Protein AF-A0A956UC84-F1 (afdb_monomer)

Nearest PDB structures (foldseek):
  2odm-assembly1_B  TM=3.482E-01  e=2.969E+00  Staphylococcus aureus subsp. aureus MW2
  6o35-assembly1_A  TM=4.274E-01  e=8.873E+00  synthetic construct
  2da6-assembly1_A  TM=2.659E-01  e=5.133E+00  Homo sapiens

Mean predicted aligned error: 13.05 Å

Structure (mmCIF, N/CA/C/O backbone):
data_AF-A0A956UC84-F1
#
_entry.id   AF-A0A956UC84-F1
#
loop_
_atom_site.group_PDB
_atom_site.id
_atom_site.type_symbol
_atom_site.label_atom_id
_atom_site.label_alt_id
_atom_site.label_comp_id
_atom_site.label_asym_id
_atom_site.label_entity_id
_atom_site.label_seq_id
_atom_site.pdbx_PDB_ins_code
_atom_site.Cartn_x
_atom_site.Cartn_y
_atom_site.Cartn_z
_atom_site.occupancy
_atom_site.B_iso_or_equiv
_atom_site.auth_seq_id
_atom_site.auth_comp_id
_atom_site.auth_asym_id
_atom_site.auth_atom_id
_atom_site.pdbx_PDB_model_num
ATOM 1 N N . MET A 1 1 ? 8.848 -31.003 -29.105 1.00 47.31 1 MET A N 1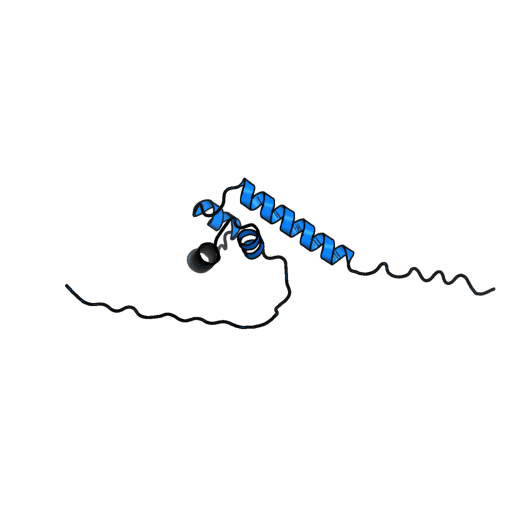
ATOM 2 C CA . MET A 1 1 ? 8.644 -29.871 -28.181 1.00 47.31 1 MET A CA 1
ATOM 3 C C . MET A 1 1 ? 9.172 -30.277 -26.826 1.00 47.31 1 MET A C 1
ATOM 5 O O . MET A 1 1 ? 8.684 -31.254 -26.271 1.00 47.31 1 MET A O 1
ATOM 9 N N . THR A 1 2 ? 10.234 -29.619 -26.381 1.00 52.53 2 THR A N 1
ATOM 10 C CA . THR A 1 2 ? 10.903 -29.862 -25.102 1.00 52.53 2 THR A CA 1
ATOM 11 C C . THR A 1 2 ? 9.937 -29.636 -23.944 1.00 52.53 2 THR A C 1
ATOM 13 O O . THR A 1 2 ? 9.210 -28.647 -23.906 1.00 52.53 2 THR A O 1
ATOM 16 N N . LYS A 1 3 ? 9.903 -30.617 -23.045 1.00 46.66 3 LYS A N 1
ATOM 17 C CA . LYS A 1 3 ? 9.252 -30.545 -21.743 1.00 46.66 3 LYS A CA 1
ATOM 18 C C . LYS A 1 3 ? 10.229 -29.853 -20.804 1.00 46.66 3 LYS A C 1
ATOM 20 O O . LYS A 1 3 ? 11.339 -30.355 -20.668 1.00 46.66 3 LYS A O 1
ATOM 25 N N . GLU A 1 4 ? 9.805 -28.781 -20.155 1.00 52.94 4 GLU A N 1
ATOM 26 C CA . GLU A 1 4 ? 10.428 -28.307 -18.922 1.00 52.94 4 GLU A CA 1
ATOM 27 C C . GLU A 1 4 ? 9.306 -28.003 -17.931 1.00 52.94 4 GLU A C 1
ATOM 29 O O . GLU A 1 4 ? 8.600 -27.001 -18.018 1.00 52.94 4 GLU A O 1
ATOM 34 N N . ASP A 1 5 ? 9.103 -28.969 -17.037 1.00 45.97 5 ASP A N 1
ATOM 35 C CA . ASP A 1 5 ? 8.587 -28.740 -15.698 1.00 45.97 5 ASP A CA 1
ATOM 36 C C . ASP A 1 5 ? 9.390 -27.609 -15.044 1.00 45.97 5 ASP A C 1
ATOM 38 O O . ASP A 1 5 ? 10.611 -27.704 -14.925 1.00 45.97 5 ASP A O 1
ATOM 42 N N . MET A 1 6 ? 8.704 -26.587 -14.537 1.00 50.34 6 MET A N 1
ATOM 43 C CA . MET A 1 6 ? 9.212 -25.831 -13.397 1.00 50.34 6 MET A CA 1
ATOM 44 C C . MET A 1 6 ? 8.117 -25.729 -12.341 1.00 50.34 6 MET A C 1
ATOM 46 O O . MET A 1 6 ? 7.424 -24.729 -12.176 1.00 50.34 6 MET A O 1
ATOM 50 N N . THR A 1 7 ? 7.959 -26.845 -11.633 1.00 42.03 7 THR A N 1
ATOM 51 C CA . THR A 1 7 ? 7.608 -26.905 -10.213 1.00 42.03 7 THR A CA 1
ATOM 52 C C . THR A 1 7 ? 8.227 -25.737 -9.444 1.00 42.03 7 THR A C 1
ATOM 54 O O . THR A 1 7 ? 9.439 -25.539 -9.518 1.00 42.03 7 THR A O 1
ATOM 57 N N . THR A 1 8 ? 7.427 -25.027 -8.643 1.00 39.78 8 THR A N 1
ATOM 58 C CA . THR A 1 8 ? 7.561 -24.965 -7.169 1.00 39.78 8 THR A CA 1
ATOM 59 C C . THR A 1 8 ? 6.584 -23.924 -6.608 1.00 39.78 8 THR A C 1
ATOM 61 O O . THR A 1 8 ? 6.879 -22.741 -6.502 1.00 39.78 8 THR A O 1
ATOM 64 N N . THR A 1 9 ? 5.406 -24.385 -6.196 1.00 58.91 9 THR A N 1
ATOM 65 C CA . THR A 1 9 ? 4.789 -23.936 -4.933 1.00 58.91 9 THR A CA 1
ATOM 66 C C . THR A 1 9 ? 5.477 -24.783 -3.849 1.00 58.91 9 THR A C 1
ATOM 68 O O . THR A 1 9 ? 5.621 -25.979 -4.119 1.00 58.91 9 THR A O 1
ATOM 71 N N . PRO A 1 10 ? 5.930 -24.283 -2.675 1.00 53.09 10 PRO A N 1
ATOM 72 C CA . PRO A 1 10 ? 5.169 -23.392 -1.790 1.00 53.09 10 PRO A CA 1
ATOM 73 C C . PRO A 1 10 ? 6.000 -22.370 -0.977 1.00 53.09 10 PRO A C 1
ATOM 75 O O . PRO A 1 10 ? 7.166 -22.590 -0.661 1.00 53.09 10 PRO A O 1
ATOM 78 N N . GLN A 1 11 ? 5.358 -21.314 -0.476 1.00 41.91 11 GLN A N 1
ATOM 79 C CA . GLN A 1 11 ? 5.744 -20.802 0.839 1.00 41.91 11 GLN A CA 1
ATOM 80 C C . GLN A 1 11 ? 4.509 -20.398 1.631 1.00 41.91 11 GLN A C 1
ATOM 82 O O . GLN A 1 11 ? 3.729 -19.523 1.271 1.00 41.91 11 GLN A O 1
ATOM 87 N N . LYS A 1 12 ? 4.311 -21.201 2.666 1.00 53.69 12 LYS A N 1
ATOM 88 C CA . LYS A 1 12 ? 3.287 -21.140 3.680 1.00 53.69 12 LYS A CA 1
ATOM 89 C C . LYS A 1 12 ? 3.979 -20.501 4.872 1.00 53.69 12 LYS A C 1
ATOM 91 O O . LYS A 1 12 ? 4.763 -21.181 5.521 1.00 53.69 12 LYS A O 1
ATOM 96 N N . ASP A 1 13 ? 3.680 -19.241 5.143 1.00 39.56 13 ASP A N 1
ATOM 97 C CA . ASP A 1 13 ? 3.939 -18.638 6.445 1.00 39.56 13 ASP A CA 1
ATOM 98 C C . ASP A 1 13 ? 2.589 -18.295 7.077 1.00 39.56 13 ASP A C 1
ATOM 100 O O . ASP A 1 13 ? 2.145 -17.152 7.131 1.00 39.56 13 ASP A O 1
ATOM 104 N N . ASP A 1 14 ? 1.928 -19.339 7.585 1.00 57.38 14 ASP A N 1
ATOM 105 C CA . ASP A 1 14 ? 1.250 -19.222 8.872 1.00 57.38 14 ASP A CA 1
ATOM 106 C C . ASP A 1 14 ? 2.334 -18.851 9.891 1.00 57.38 14 ASP A C 1
ATOM 108 O O . ASP A 1 14 ? 2.971 -19.727 10.483 1.00 57.38 14 ASP A O 1
ATOM 112 N N . LYS A 1 15 ? 2.594 -17.557 10.082 1.00 45.25 15 LYS A N 1
ATOM 113 C CA . LYS A 1 15 ? 3.350 -17.130 11.251 1.00 45.25 15 LYS A CA 1
ATOM 114 C C . LYS A 1 15 ? 2.889 -15.787 11.781 1.00 45.25 15 LYS A C 1
ATOM 116 O O . LYS A 1 15 ? 3.269 -14.722 11.320 1.00 45.25 15 LYS A O 1
ATOM 121 N N . GLU A 1 16 ? 2.128 -15.950 12.854 1.00 41.91 16 GLU A N 1
ATOM 122 C CA . GLU A 1 16 ? 2.055 -15.064 13.998 1.00 41.91 16 GLU A CA 1
ATOM 123 C C . GLU A 1 16 ? 1.233 -13.792 13.810 1.00 41.91 16 GLU A C 1
ATOM 125 O O . GLU A 1 16 ? 1.442 -12.950 12.950 1.00 41.91 16 GLU A O 1
ATOM 130 N N . LYS A 1 17 ? 0.283 -13.689 14.735 1.00 46.78 17 LYS A N 1
ATOM 131 C CA 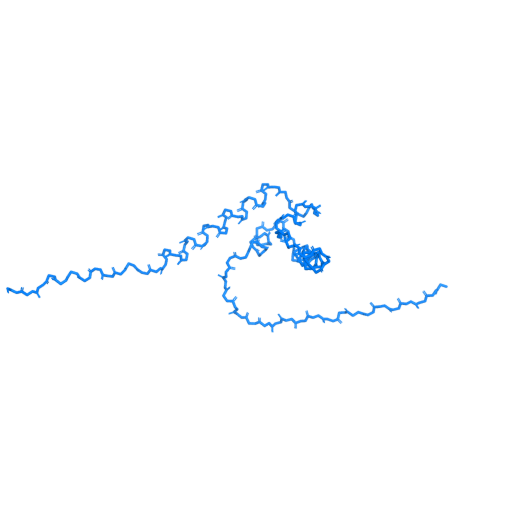. LYS A 1 17 ? -0.484 -12.539 15.198 1.00 46.78 17 LYS A CA 1
ATOM 132 C C . LYS A 1 17 ? 0.448 -11.360 15.538 1.00 46.78 17 LYS A C 1
ATOM 134 O O . LYS A 1 17 ? 0.556 -10.961 16.693 1.00 46.78 17 LYS A O 1
ATOM 139 N N . SER A 1 18 ? 1.175 -10.841 14.556 1.00 43.16 18 SER A N 1
ATOM 140 C CA . SER A 1 18 ? 2.078 -9.712 14.695 1.00 43.16 18 SER A CA 1
ATOM 141 C C . SER A 1 18 ? 1.266 -8.466 14.406 1.00 43.16 18 SER A C 1
ATOM 143 O O . SER A 1 18 ? 0.981 -8.176 13.251 1.00 43.16 18 SER A O 1
ATOM 145 N N . GLU A 1 19 ? 0.828 -7.822 15.483 1.00 50.16 19 GLU A N 1
ATOM 146 C CA . GLU A 1 19 ? 0.256 -6.480 15.550 1.00 50.16 19 GLU A CA 1
ATOM 147 C C . GLU A 1 19 ? -0.389 -5.967 14.262 1.00 50.16 19 GLU A C 1
ATOM 149 O O . GLU A 1 19 ? 0.313 -5.556 13.341 1.00 50.16 19 GLU A O 1
ATOM 154 N N . GLU A 1 20 ? -1.722 -5.881 14.256 1.00 53.12 20 GLU A N 1
ATOM 155 C CA . GLU A 1 20 ? -2.517 -5.051 13.345 1.00 53.12 20 GLU A CA 1
ATOM 156 C C . GLU A 1 20 ? -2.014 -3.592 13.371 1.00 53.12 20 GLU A C 1
ATOM 158 O O . GLU A 1 20 ? -2.566 -2.691 14.015 1.00 53.12 20 GLU A O 1
ATOM 163 N N . LYS A 1 21 ? -0.884 -3.364 12.714 1.00 57.00 21 LYS A N 1
ATOM 164 C CA . LYS A 1 21 ? -0.444 -2.098 12.179 1.00 57.00 21 LYS A CA 1
ATOM 165 C C . LYS A 1 21 ? -1.223 -2.016 10.895 1.00 57.00 21 LYS A C 1
ATOM 167 O O . LYS A 1 21 ? -1.064 -2.863 10.033 1.00 57.00 21 LYS A O 1
ATOM 172 N N . TYR A 1 22 ? -2.117 -1.051 10.805 1.00 73.25 22 TYR A N 1
ATOM 173 C CA . TYR A 1 22 ? -2.970 -0.822 9.650 1.00 73.25 22 TYR A CA 1
ATOM 174 C C . TYR A 1 22 ? -2.111 -0.703 8.381 1.00 73.25 22 TYR A C 1
ATOM 176 O O . TYR A 1 22 ? -1.583 0.370 8.086 1.00 73.25 22 TYR A O 1
ATOM 184 N N . LEU A 1 23 ? -1.864 -1.819 7.689 1.00 87.56 23 LEU A N 1
ATOM 185 C CA . LEU A 1 23 ? -0.999 -1.892 6.515 1.00 87.56 23 LEU A CA 1
ATOM 186 C C . LEU A 1 23 ? -1.800 -1.415 5.311 1.00 87.56 23 LEU A C 1
ATOM 188 O O . LEU A 1 23 ? -2.930 -1.845 5.098 1.00 87.56 23 LEU A O 1
ATOM 192 N N . LEU A 1 24 ? -1.203 -0.537 4.506 1.00 90.19 24 LEU A N 1
ATOM 193 C CA . LEU A 1 24 ? -1.883 0.052 3.353 1.00 90.19 24 LEU A CA 1
ATOM 194 C C . LEU A 1 24 ? -2.356 -1.023 2.363 1.00 90.19 24 LEU A C 1
ATOM 196 O O . LEU A 1 24 ? -3.478 -0.950 1.878 1.00 90.19 24 LEU A O 1
ATOM 200 N N . GLY A 1 25 ? -1.521 -2.037 2.114 1.00 91.81 25 GLY A N 1
ATOM 201 C CA . GLY A 1 25 ? -1.863 -3.161 1.242 1.00 91.81 25 GLY A CA 1
ATOM 202 C C . GLY A 1 25 ? -3.090 -3.935 1.724 1.00 91.81 25 GLY A C 1
ATOM 203 O O . GLY A 1 25 ? -3.986 -4.197 0.930 1.00 91.81 25 GLY A O 1
ATOM 204 N N . GLN A 1 26 ? -3.176 -4.221 3.026 1.00 91.62 26 GLN A N 1
ATOM 205 C CA . GLN A 1 26 ? -4.325 -4.927 3.595 1.00 91.62 26 GLN A CA 1
ATOM 206 C C . GLN A 1 26 ? -5.604 -4.094 3.477 1.00 91.62 26 GLN A C 1
ATOM 208 O O . GLN A 1 26 ? -6.619 -4.600 3.022 1.00 91.62 26 GLN A O 1
ATOM 213 N N . ILE A 1 27 ? -5.535 -2.792 3.772 1.00 93.06 27 ILE A N 1
ATOM 214 C CA . ILE A 1 27 ? -6.682 -1.884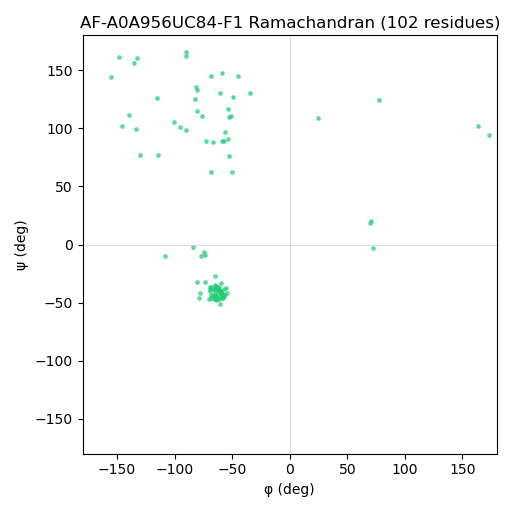 3.617 1.00 93.06 27 ILE A CA 1
ATOM 215 C C . ILE A 1 27 ? -7.164 -1.850 2.162 1.00 93.06 27 ILE A C 1
ATOM 217 O O . ILE A 1 27 ? -8.364 -1.826 1.910 1.00 93.06 27 ILE A O 1
ATOM 221 N N . LEU A 1 28 ? -6.251 -1.852 1.189 1.00 93.50 28 LEU A N 1
ATOM 222 C CA . LEU A 1 28 ? -6.618 -1.879 -0.229 1.00 93.50 28 LEU A CA 1
ATOM 223 C C . LEU A 1 28 ? -7.349 -3.172 -0.621 1.00 93.50 28 LEU A C 1
ATOM 225 O O . LEU A 1 28 ? -8.265 -3.115 -1.445 1.00 93.50 28 LEU A O 1
ATOM 229 N N . VAL A 1 29 ? -6.972 -4.305 -0.024 1.00 94.06 29 VAL A N 1
ATOM 230 C CA . VAL A 1 29 ? -7.666 -5.590 -0.192 1.00 94.06 29 VAL A CA 1
ATOM 231 C C . VAL A 1 29 ? -9.031 -5.566 0.496 1.00 94.06 29 VAL A C 1
ATOM 233 O O . VAL A 1 29 ? -10.029 -5.922 -0.124 1.00 94.06 29 VAL A O 1
ATOM 236 N N . ASP A 1 30 ? -9.099 -5.085 1.738 1.00 92.38 30 ASP A N 1
ATOM 237 C CA . ASP A 1 30 ? -10.332 -5.038 2.534 1.00 92.38 30 ASP A CA 1
ATOM 238 C C . ASP A 1 30 ? -11.384 -4.102 1.916 1.00 92.38 30 ASP A C 1
ATOM 240 O O . ASP A 1 30 ? -12.581 -4.381 1.955 1.00 92.38 30 ASP A O 1
ATOM 244 N N . LEU A 1 31 ? -10.942 -3.002 1.294 1.00 92.12 31 LEU A N 1
ATOM 245 C CA . LEU A 1 31 ? -11.797 -2.094 0.522 1.00 92.12 31 LEU A CA 1
ATOM 246 C C . LEU A 1 31 ? -12.204 -2.664 -0.849 1.00 92.12 31 LEU A C 1
ATOM 248 O O . LEU A 1 31 ? -13.005 -2.045 -1.550 1.00 92.12 31 LEU A O 1
ATOM 252 N N . GLY A 1 32 ? -11.652 -3.812 -1.251 1.00 93.88 32 GLY A N 1
ATOM 253 C CA . GLY A 1 32 ? -11.931 -4.458 -2.532 1.00 93.88 32 GLY A CA 1
ATOM 254 C C . GLY A 1 32 ? -11.347 -3.727 -3.743 1.00 93.88 32 GLY A C 1
ATOM 255 O O . GLY A 1 32 ? -11.834 -3.916 -4.856 1.00 93.88 32 GLY A O 1
ATOM 256 N N . TYR A 1 33 ? -10.338 -2.870 -3.554 1.00 95.50 33 TYR A N 1
ATOM 257 C CA . TYR A 1 33 ? -9.686 -2.169 -4.667 1.00 95.50 33 TYR A CA 1
ATOM 258 C C . TYR A 1 33 ? -8.661 -3.036 -5.381 1.00 95.50 33 TYR A C 1
ATOM 260 O O . TYR A 1 33 ? -8.493 -2.888 -6.586 1.00 95.50 33 TYR A O 1
ATOM 268 N N . ILE A 1 34 ? -8.000 -3.928 -4.646 1.00 94.38 34 ILE A N 1
ATOM 269 C CA . ILE A 1 34 ? -7.058 -4.904 -5.191 1.00 94.38 34 ILE A CA 1
ATOM 270 C C . ILE A 1 34 ? -7.361 -6.287 -4.618 1.00 94.38 34 ILE A C 1
ATOM 272 O O . ILE A 1 34 ? -7.992 -6.427 -3.573 1.00 94.38 34 ILE A O 1
ATOM 276 N N . THR A 1 35 ? -6.875 -7.320 -5.289 1.00 95.00 35 THR A N 1
ATOM 277 C CA . THR A 1 35 ? -6.897 -8.695 -4.782 1.00 95.00 35 THR A CA 1
ATOM 278 C C . THR A 1 35 ? -5.635 -9.013 -3.980 1.00 95.00 35 THR A C 1
ATOM 280 O O . THR A 1 35 ? -4.603 -8.360 -4.135 1.00 95.00 35 THR A O 1
ATOM 283 N N . ILE A 1 36 ? -5.688 -10.070 -3.165 1.00 92.69 36 ILE A N 1
ATOM 284 C CA . ILE A 1 36 ? -4.511 -10.587 -2.446 1.00 92.69 36 ILE A CA 1
ATOM 285 C C . ILE A 1 36 ? -3.390 -10.959 -3.431 1.00 92.69 36 ILE A C 1
ATOM 287 O O . ILE A 1 36 ? -2.228 -10.680 -3.165 1.00 92.69 36 ILE A O 1
ATOM 291 N N . TYR A 1 37 ? -3.735 -11.521 -4.594 1.00 93.88 37 TYR A N 1
ATOM 292 C CA . TYR A 1 37 ? -2.764 -11.879 -5.632 1.00 93.88 37 TYR A CA 1
ATOM 293 C C . TYR A 1 37 ? -2.046 -10.654 -6.210 1.00 93.88 37 TYR A C 1
ATOM 295 O O . TYR A 1 37 ? -0.826 -10.651 -6.325 1.00 93.88 37 TYR A O 1
ATOM 303 N N . GLN A 1 38 ? -2.794 -9.591 -6.515 1.00 93.25 38 GLN A N 1
ATOM 304 C CA . GLN A 1 38 ? -2.233 -8.323 -6.996 1.00 93.25 38 GLN A CA 1
ATOM 305 C C . GLN A 1 38 ? -1.348 -7.646 -5.947 1.00 93.25 38 GLN A C 1
ATOM 307 O O . GLN A 1 38 ? -0.325 -7.048 -6.281 1.00 93.25 38 GLN A O 1
ATOM 312 N N . LEU A 1 39 ? -1.739 -7.733 -4.672 1.00 94.06 39 LEU A N 1
ATOM 313 C CA . LEU A 1 39 ? -0.925 -7.236 -3.570 1.00 94.06 39 LEU A CA 1
ATOM 314 C C . LEU A 1 39 ? 0.398 -8.006 -3.464 1.00 94.06 39 LEU A C 1
ATOM 316 O O . LEU A 1 39 ? 1.449 -7.382 -3.321 1.00 94.06 39 LEU A O 1
ATOM 320 N N . ASP A 1 40 ? 0.352 -9.336 -3.542 1.00 93.12 40 ASP A N 1
ATOM 321 C CA . ASP A 1 40 ? 1.546 -10.176 -3.452 1.00 93.12 40 ASP A CA 1
ATOM 322 C C . ASP A 1 40 ? 2.516 -9.909 -4.610 1.00 93.12 40 ASP A C 1
ATOM 324 O O . ASP A 1 40 ? 3.702 -9.675 -4.387 1.00 93.12 40 ASP A O 1
ATOM 328 N N . GLU A 1 41 ? 2.004 -9.824 -5.836 1.00 93.38 41 GLU A N 1
ATOM 329 C CA . GLU A 1 41 ? 2.804 -9.492 -7.015 1.00 93.38 41 GLU A CA 1
ATOM 330 C C . GLU A 1 41 ? 3.486 -8.122 -6.885 1.00 93.38 41 GLU A C 1
ATOM 332 O O . GLU A 1 41 ? 4.693 -7.998 -7.104 1.00 93.38 41 GLU A O 1
ATOM 337 N N . ALA A 1 42 ? 2.750 -7.095 -6.445 1.00 92.50 42 ALA A N 1
ATOM 338 C CA . A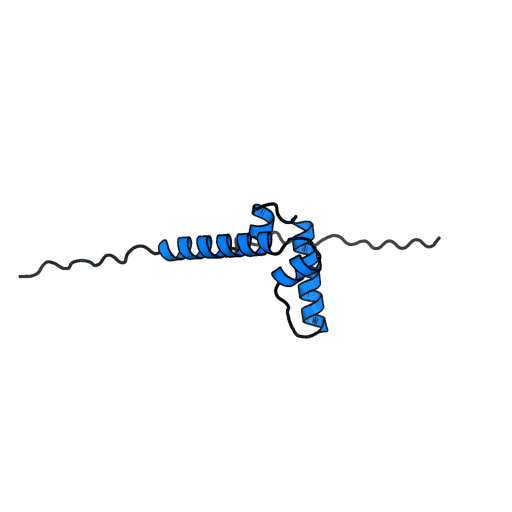LA A 1 42 ? 3.320 -5.769 -6.222 1.00 92.50 42 ALA A CA 1
ATOM 339 C C . ALA A 1 42 ? 4.422 -5.782 -5.142 1.00 92.50 42 ALA A C 1
ATOM 341 O O . ALA A 1 42 ? 5.432 -5.090 -5.279 1.00 92.50 42 ALA A O 1
ATOM 342 N N . LEU A 1 43 ? 4.268 -6.591 -4.087 1.00 91.38 43 LEU A N 1
ATOM 343 C CA . LEU A 1 43 ? 5.282 -6.770 -3.041 1.00 91.38 43 LEU A CA 1
ATOM 344 C C . LEU A 1 43 ? 6.521 -7.525 -3.541 1.00 91.38 43 LEU A C 1
ATOM 346 O O . LEU A 1 43 ? 7.640 -7.228 -3.114 1.00 91.38 43 LEU A O 1
ATOM 350 N N . GLN A 1 44 ? 6.350 -8.516 -4.416 1.00 92.06 44 GLN A N 1
ATOM 351 C CA . GLN A 1 44 ? 7.467 -9.231 -5.038 1.00 92.06 44 GLN A CA 1
ATOM 352 C C . GLN A 1 44 ? 8.289 -8.297 -5.934 1.00 92.06 44 GLN A C 1
ATOM 354 O O . GLN A 1 44 ? 9.518 -8.267 -5.828 1.00 92.06 44 GLN A O 1
ATOM 359 N N . LEU A 1 45 ? 7.618 -7.481 -6.749 1.00 90.75 45 LEU A N 1
ATOM 360 C CA . LEU A 1 45 ? 8.267 -6.497 -7.615 1.00 90.75 45 LEU A CA 1
ATOM 361 C C . LEU A 1 45 ? 8.989 -5.416 -6.808 1.00 90.75 45 LEU A C 1
ATOM 363 O O . LEU A 1 45 ? 10.150 -5.127 -7.083 1.00 90.75 45 LEU A O 1
ATOM 367 N N . GLN A 1 46 ? 8.356 -4.890 -5.755 1.00 90.75 46 GLN A N 1
ATOM 368 C CA . GLN A 1 46 ? 8.979 -3.911 -4.864 1.00 90.75 46 GLN A CA 1
ATOM 369 C C . GLN A 1 46 ? 10.277 -4.434 -4.234 1.00 90.75 46 GLN A C 1
ATOM 371 O O . GLN A 1 46 ? 11.258 -3.697 -4.150 1.00 90.75 46 GLN A O 1
ATOM 376 N N . ARG A 1 47 ? 10.282 -5.691 -3.767 1.00 88.81 47 ARG A N 1
ATOM 377 C CA . ARG A 1 47 ? 11.478 -6.325 -3.191 1.00 88.81 47 ARG A CA 1
ATOM 378 C C . ARG A 1 47 ? 12.568 -6.523 -4.239 1.00 88.81 47 ARG A C 1
ATOM 380 O O . ARG A 1 47 ? 13.702 -6.125 -4.004 1.00 88.81 47 ARG A O 1
ATOM 387 N N . SER A 1 48 ? 12.197 -7.049 -5.403 1.00 88.62 48 SER A N 1
ATOM 388 C CA . SER A 1 48 ? 13.133 -7.292 -6.506 1.00 88.62 48 SER A CA 1
ATOM 389 C C . SER A 1 48 ? 13.793 -5.997 -6.999 1.00 88.62 48 SER A C 1
ATOM 391 O O . SER A 1 48 ? 14.993 -5.966 -7.255 1.00 88.62 48 SER A O 1
ATOM 393 N N . ASP A 1 49 ? 13.030 -4.904 -7.093 1.00 88.69 49 ASP A N 1
ATOM 394 C CA . ASP A 1 49 ? 13.543 -3.590 -7.498 1.00 88.69 49 ASP A CA 1
ATOM 395 C C . ASP A 1 49 ? 14.466 -2.973 -6.443 1.00 88.69 49 ASP A C 1
ATOM 397 O O . ASP A 1 49 ? 15.518 -2.434 -6.784 1.00 88.69 49 ASP A O 1
ATOM 401 N N . ALA A 1 50 ? 14.118 -3.110 -5.159 1.00 86.56 50 ALA A N 1
ATOM 402 C CA . ALA A 1 50 ? 14.963 -2.645 -4.063 1.00 86.56 50 ALA A CA 1
ATOM 403 C C . ALA A 1 50 ? 16.320 -3.368 -4.038 1.00 86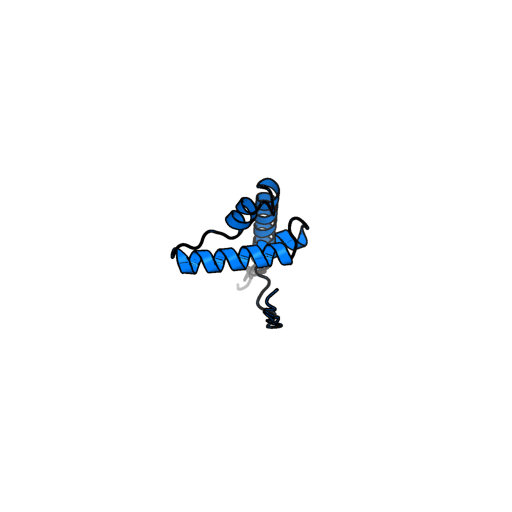.56 50 ALA A C 1
ATOM 405 O O . ALA A 1 50 ? 17.346 -2.739 -3.780 1.00 86.56 50 ALA A O 1
ATOM 406 N N . GLU A 1 51 ? 16.339 -4.667 -4.343 1.00 84.81 51 GLU A N 1
ATOM 407 C CA . GLU A 1 51 ? 17.572 -5.454 -4.460 1.00 84.81 51 GLU A CA 1
ATOM 408 C C . GLU A 1 51 ? 18.412 -5.050 -5.680 1.00 84.81 51 GLU A C 1
ATOM 410 O O . GLU A 1 51 ? 19.639 -4.998 -5.589 1.00 84.81 51 GLU A O 1
ATOM 415 N N . ALA A 1 52 ? 17.772 -4.735 -6.809 1.00 85.12 52 ALA A N 1
ATOM 416 C CA . ALA A 1 52 ? 18.459 -4.393 -8.054 1.00 85.12 52 ALA A CA 1
ATOM 417 C C . ALA A 1 52 ? 19.011 -2.957 -8.076 1.00 85.12 52 ALA A C 1
ATOM 419 O O . ALA A 1 52 ? 20.121 -2.729 -8.558 1.00 85.12 52 ALA A O 1
ATOM 420 N N . ASN A 1 53 ? 18.239 -1.991 -7.573 1.00 80.94 53 ASN A N 1
ATOM 421 C CA . ASN A 1 53 ? 18.526 -0.560 -7.709 1.00 80.94 53 ASN A CA 1
ATOM 422 C C . ASN A 1 53 ? 18.972 0.103 -6.396 1.00 80.94 53 ASN A C 1
ATOM 424 O O . ASN A 1 53 ? 19.412 1.251 -6.408 1.00 80.94 53 ASN A O 1
ATOM 428 N N . GLY A 1 54 ? 18.871 -0.597 -5.261 1.00 80.75 54 GLY A N 1
ATOM 429 C CA . GLY A 1 54 ? 19.237 -0.078 -3.938 1.00 80.75 54 GLY A CA 1
ATOM 430 C C . GLY A 1 54 ? 18.272 0.971 -3.370 1.00 80.75 54 GLY A C 1
ATOM 431 O O . GLY A 1 54 ? 18.451 1.408 -2.234 1.00 80.75 54 GLY A O 1
ATOM 432 N N . GLU A 1 55 ? 17.241 1.363 -4.123 1.00 79.50 55 GLU A N 1
ATOM 433 C CA . GLU A 1 55 ? 16.189 2.281 -3.692 1.00 79.50 55 GLU A CA 1
ATOM 434 C C . GLU A 1 55 ? 14.846 1.547 -3.653 1.00 79.50 55 GLU A C 1
ATOM 436 O O . GLU A 1 55 ? 14.420 0.937 -4.631 1.00 79.50 55 GLU A O 1
ATOM 441 N N . GLN A 1 56 ? 14.158 1.602 -2.510 1.00 81.19 56 GLN A N 1
ATOM 442 C CA . GLN A 1 56 ? 12.858 0.959 -2.353 1.00 81.19 56 GLN A CA 1
ATOM 443 C C . GLN A 1 56 ? 11.737 1.963 -2.621 1.00 81.19 56 GLN A C 1
ATOM 445 O O . GLN A 1 56 ? 11.356 2.749 -1.750 1.00 81.19 56 GLN A O 1
ATOM 450 N N . LYS A 1 57 ? 11.152 1.898 -3.819 1.00 86.69 57 LYS A N 1
ATOM 451 C CA . LYS A 1 57 ? 9.922 2.639 -4.125 1.00 86.69 57 LYS A CA 1
ATOM 452 C C . LYS A 1 57 ? 8.786 2.228 -3.178 1.00 86.69 57 LYS A C 1
ATOM 454 O O . LYS A 1 57 ? 8.699 1.061 -2.784 1.00 86.69 57 LYS A O 1
ATOM 459 N N . PRO A 1 58 ? 7.864 3.138 -2.825 1.00 90.19 58 PRO A N 1
ATOM 460 C CA . PRO A 1 58 ? 6.732 2.799 -1.971 1.00 90.19 58 PRO A CA 1
ATOM 461 C C . PRO A 1 58 ? 5.757 1.855 -2.689 1.00 90.19 58 PRO A C 1
ATOM 463 O O . PRO A 1 58 ? 5.504 1.996 -3.883 1.00 90.19 58 PRO A O 1
ATOM 466 N N . LEU A 1 59 ? 5.139 0.932 -1.946 1.00 90.44 59 LEU A N 1
ATOM 467 C CA . LEU A 1 59 ? 4.185 -0.045 -2.492 1.00 90.44 59 LEU A CA 1
ATOM 468 C C . LEU A 1 59 ? 3.028 0.622 -3.254 1.00 90.44 59 LEU A C 1
ATOM 470 O O . LEU A 1 59 ? 2.597 0.130 -4.290 1.00 90.44 59 LEU A O 1
ATOM 474 N N . GLY A 1 60 ? 2.550 1.771 -2.767 1.00 91.75 60 GLY A N 1
ATOM 475 C CA . GLY A 1 60 ? 1.497 2.533 -3.441 1.00 91.75 60 GLY A CA 1
ATOM 476 C C . GLY A 1 60 ? 1.879 2.971 -4.857 1.00 91.75 60 GLY A C 1
ATOM 477 O O . GLY A 1 60 ? 1.020 2.990 -5.729 1.00 91.75 60 GLY A O 1
ATOM 478 N N . GLN A 1 61 ? 3.160 3.259 -5.108 1.00 92.25 61 GLN A N 1
ATOM 479 C CA . GLN A 1 61 ? 3.648 3.591 -6.445 1.00 92.25 61 GLN A CA 1
ATOM 480 C C . GLN A 1 61 ? 3.593 2.369 -7.366 1.00 92.25 61 GLN A C 1
ATOM 482 O O . GLN A 1 61 ? 3.056 2.474 -8.463 1.00 92.25 61 GLN A O 1
ATOM 487 N N . TRP A 1 62 ? 4.048 1.203 -6.901 1.00 94.00 62 TRP A N 1
ATOM 488 C CA . TRP A 1 62 ? 3.937 -0.051 -7.656 1.00 94.00 62 TRP A CA 1
ATOM 489 C C . TRP A 1 62 ? 2.490 -0.381 -8.017 1.00 94.00 62 TRP A C 1
ATOM 491 O O . TRP A 1 62 ? 2.194 -0.702 -9.161 1.00 94.00 62 TRP A O 1
ATOM 501 N N . LEU A 1 63 ? 1.563 -0.231 -7.070 1.00 93.38 63 LEU A N 1
ATOM 502 C CA . LEU A 1 63 ? 0.141 -0.498 -7.304 1.00 93.38 63 LEU A CA 1
ATOM 503 C C . LEU A 1 63 ? -0.502 0.460 -8.321 1.00 93.38 63 LEU A C 1
ATOM 505 O O . LEU A 1 63 ? -1.473 0.079 -8.976 1.00 93.38 63 LEU A O 1
ATOM 509 N N . LEU A 1 64 ? 0.027 1.680 -8.462 1.00 94.19 64 LEU A N 1
ATOM 510 C CA . LEU A 1 64 ? -0.375 2.630 -9.504 1.00 94.19 64 LEU A CA 1
ATOM 511 C C . LEU A 1 64 ? 0.272 2.297 -10.854 1.00 94.19 64 LEU A C 1
ATOM 513 O O . LEU A 1 64 ? -0.421 2.281 -11.866 1.00 94.19 64 LEU A O 1
ATOM 517 N N . GLU A 1 65 ? 1.579 2.018 -10.871 1.00 93.38 65 GLU A N 1
ATOM 518 C CA . GLU A 1 65 ? 2.344 1.688 -12.084 1.00 93.38 65 GLU A CA 1
ATOM 519 C C . GLU A 1 65 ? 1.831 0.396 -12.745 1.00 93.38 65 GLU A C 1
ATOM 521 O O . GLU A 1 65 ? 1.725 0.332 -13.968 1.00 93.38 65 GLU A O 1
ATOM 526 N N . LEU A 1 66 ? 1.429 -0.596 -11.942 1.00 92.88 66 LEU A N 1
ATOM 527 C CA . LEU A 1 66 ? 0.809 -1.845 -12.402 1.00 92.88 66 LEU A CA 1
ATOM 528 C C . LEU A 1 66 ? -0.670 -1.687 -12.794 1.00 92.88 66 LEU A C 1
ATOM 530 O O . LEU A 1 66 ? -1.270 -2.609 -13.343 1.00 92.88 66 LEU A O 1
ATOM 534 N N . GLY A 1 67 ? -1.286 -0.537 -12.501 1.00 93.88 67 GLY A N 1
ATOM 535 C CA . GLY A 1 67 ? -2.700 -0.286 -12.780 1.00 93.88 67 GLY A CA 1
ATOM 536 C C . GLY A 1 67 ? -3.669 -1.092 -11.906 1.00 93.88 67 GLY A C 1
ATOM 537 O O . GLY A 1 67 ? -4.837 -1.228 -12.263 1.00 93.88 67 GLY A O 1
ATOM 538 N N . TYR A 1 68 ? -3.211 -1.627 -10.769 1.00 95.50 68 TYR A N 1
ATOM 539 C CA . TYR A 1 68 ? -4.053 -2.397 -9.842 1.00 95.50 68 TYR A CA 1
ATOM 540 C C . TYR A 1 68 ? -4.998 -1.508 -9.053 1.00 95.50 68 TYR A C 1
ATOM 542 O O . TYR A 1 68 ? -6.118 -1.912 -8.759 1.00 95.50 68 TYR A O 1
ATOM 550 N N . CYS A 1 69 ? -4.575 -0.283 -8.754 1.00 93.56 69 CYS A N 1
ATOM 551 C CA . CYS A 1 69 ? -5.450 0.728 -8.187 1.00 93.56 69 CYS A CA 1
ATOM 552 C C . CYS A 1 69 ? -5.251 2.072 -8.887 1.00 93.56 69 CYS A C 1
ATOM 554 O O . CYS A 1 69 ? -4.201 2.350 -9.462 1.00 93.56 69 CYS A O 1
ATOM 556 N N . GLY A 1 70 ? -6.271 2.922 -8.828 1.00 94.44 70 GLY A N 1
ATOM 557 C CA . GLY A 1 70 ? -6.194 4.310 -9.259 1.00 94.44 70 GLY A CA 1
ATOM 558 C C . GLY A 1 70 ? -5.774 5.257 -8.126 1.00 94.44 70 GLY A C 1
ATOM 559 O O . GLY A 1 70 ? -5.906 4.922 -6.944 1.00 94.44 70 GLY A O 1
ATOM 560 N N . PRO A 1 71 ? -5.377 6.501 -8.454 1.00 94.62 71 PRO A N 1
ATOM 561 C CA . PRO A 1 71 ? -4.975 7.501 -7.460 1.00 94.62 71 PRO A CA 1
ATOM 562 C C . PRO A 1 71 ? -6.034 7.735 -6.376 1.00 94.62 71 PRO A C 1
ATOM 564 O O . PRO A 1 71 ? -5.719 7.785 -5.192 1.00 94.62 71 PRO A O 1
ATOM 567 N N . ASN A 1 72 ? -7.311 7.802 -6.765 1.00 95.38 72 ASN A N 1
ATOM 568 C CA . ASN A 1 72 ? -8.420 8.016 -5.830 1.00 95.38 72 ASN A CA 1
ATOM 569 C C . ASN A 1 72 ? -8.597 6.852 -4.842 1.00 95.38 72 ASN A C 1
ATOM 571 O O . ASN A 1 72 ? -8.917 7.075 -3.674 1.00 95.38 72 ASN A O 1
ATOM 575 N N . GLN A 1 73 ? -8.381 5.617 -5.301 1.00 94.25 73 GLN A N 1
ATOM 576 C CA . GLN A 1 73 ? -8.458 4.418 -4.464 1.00 94.25 73 GLN A CA 1
ATOM 577 C C . GLN A 1 73 ? -7.308 4.395 -3.455 1.00 94.25 73 GLN A C 1
ATOM 579 O O . GLN A 1 73 ? -7.535 4.157 -2.268 1.00 94.25 73 GLN A O 1
ATOM 584 N N . LEU A 1 74 ? -6.096 4.735 -3.907 1.00 93.88 74 LEU A N 1
ATOM 585 C CA . LEU A 1 74 ? -4.921 4.831 -3.046 1.00 93.88 74 LEU A CA 1
ATOM 586 C C . LEU A 1 74 ? -5.082 5.920 -1.977 1.00 93.88 74 LEU A C 1
ATOM 588 O O . LEU A 1 74 ? -4.858 5.659 -0.796 1.00 93.88 74 LEU A O 1
ATOM 592 N N . ILE A 1 75 ? -5.534 7.117 -2.364 1.00 94.75 75 ILE A N 1
ATOM 593 C CA . ILE A 1 75 ? -5.796 8.226 -1.4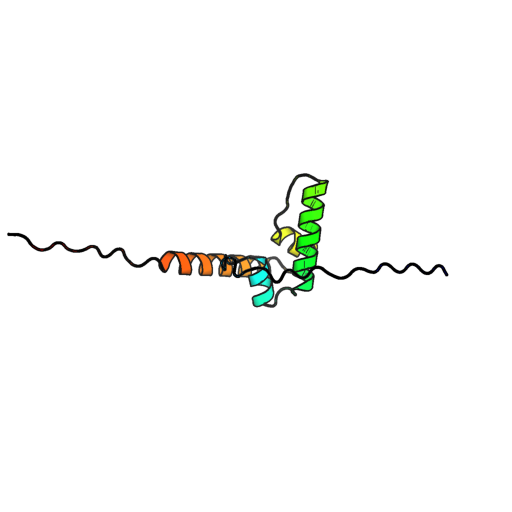33 1.00 94.75 75 ILE A CA 1
ATOM 594 C C . ILE A 1 75 ? -6.809 7.805 -0.367 1.00 94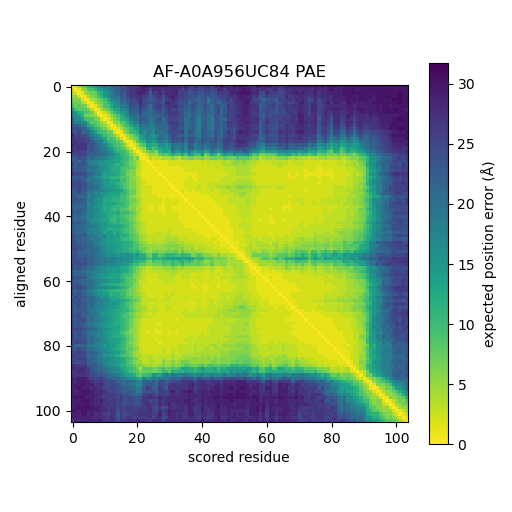.75 75 ILE A C 1
ATOM 596 O O . ILE A 1 75 ? -6.586 8.031 0.822 1.00 94.75 75 ILE A O 1
ATOM 600 N N . ARG A 1 76 ? -7.904 7.154 -0.774 1.00 94.56 76 ARG A N 1
ATOM 601 C CA . ARG A 1 76 ? -8.928 6.676 0.159 1.00 94.56 76 ARG A CA 1
ATOM 602 C C . ARG A 1 76 ? -8.375 5.643 1.140 1.00 94.56 76 ARG A C 1
ATOM 604 O O . ARG A 1 76 ? -8.669 5.731 2.328 1.00 94.56 76 ARG A O 1
ATOM 611 N N . ALA A 1 77 ? -7.550 4.706 0.682 1.00 93.44 77 ALA A N 1
ATOM 612 C CA . ALA A 1 77 ? -6.922 3.732 1.572 1.00 93.44 77 ALA A CA 1
ATOM 613 C C . ALA A 1 77 ? -5.953 4.385 2.575 1.00 93.44 77 ALA A C 1
ATOM 615 O O . ALA A 1 77 ? -5.939 4.006 3.744 1.00 93.44 77 ALA A O 1
ATOM 616 N N . ILE A 1 78 ? -5.198 5.410 2.161 1.00 92.56 78 ILE A N 1
ATOM 617 C CA . ILE A 1 78 ? -4.322 6.189 3.055 1.00 92.56 78 ILE A CA 1
ATOM 618 C C . ILE A 1 78 ? -5.139 6.954 4.107 1.00 92.56 78 ILE A C 1
ATOM 620 O O . ILE A 1 78 ? -4.747 7.013 5.273 1.00 92.56 78 ILE A O 1
ATOM 624 N N . GLN A 1 79 ? -6.287 7.520 3.724 1.00 93.31 79 GLN A N 1
ATOM 625 C CA . GLN A 1 79 ? -7.193 8.188 4.665 1.00 93.31 79 GLN A CA 1
ATOM 626 C C . GLN A 1 79 ? -7.694 7.213 5.733 1.00 93.31 79 GLN A C 1
ATOM 628 O O . GLN A 1 79 ? -7.515 7.477 6.920 1.00 93.31 79 GLN A O 1
ATOM 633 N N . VAL A 1 80 ? -8.210 6.054 5.313 1.00 92.12 80 VAL A N 1
ATOM 634 C CA . VAL A 1 80 ? -8.656 4.988 6.224 1.00 92.12 80 VAL A CA 1
ATOM 635 C C . VAL A 1 80 ? -7.514 4.544 7.142 1.00 92.12 80 VAL A C 1
ATOM 637 O O . VAL A 1 80 ? -7.69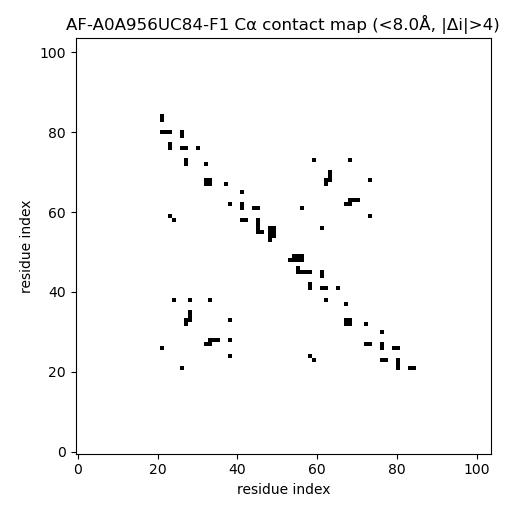0 4.434 8.353 1.00 92.12 80 VAL A O 1
ATOM 640 N N . GLN A 1 81 ? -6.305 4.369 6.602 1.00 92.31 81 GLN A N 1
ATOM 641 C CA . GLN A 1 81 ? -5.120 4.036 7.394 1.00 92.31 81 GLN A CA 1
ATOM 642 C C . GLN A 1 81 ? -4.834 5.080 8.483 1.00 92.31 81 GLN A C 1
ATOM 644 O O . GLN A 1 81 ? -4.494 4.721 9.612 1.00 92.31 81 GLN A O 1
ATOM 649 N N . SER A 1 82 ? -4.945 6.369 8.150 1.00 89.94 82 SER A N 1
ATOM 650 C CA . SER A 1 82 ? -4.726 7.468 9.093 1.00 89.94 82 SER A CA 1
ATOM 651 C C . SER A 1 82 ? -5.787 7.495 10.193 1.00 89.94 82 SER A C 1
ATOM 653 O O . SER A 1 82 ? -5.441 7.649 11.363 1.00 89.94 82 SER A O 1
ATOM 655 N N . GLU A 1 83 ? -7.059 7.306 9.841 1.00 89.81 83 GLU A N 1
ATOM 656 C CA . GLU A 1 83 ? -8.169 7.252 10.799 1.00 89.81 83 GLU A CA 1
ATOM 657 C C . GLU A 1 83 ? -8.001 6.098 11.788 1.00 89.81 83 GLU A C 1
ATOM 659 O O . GLU A 1 83 ? -8.072 6.304 12.999 1.00 89.81 83 GLU A O 1
ATOM 664 N N . LEU A 1 84 ? -7.673 4.908 11.285 1.00 86.69 84 LEU A N 1
ATOM 665 C CA . LEU A 1 84 ? -7.458 3.725 12.110 1.00 86.69 84 LEU A CA 1
ATOM 666 C C . LEU A 1 84 ? -6.290 3.900 13.099 1.00 86.69 84 LEU A C 1
ATOM 668 O O . LEU A 1 84 ? -6.386 3.492 14.261 1.00 86.69 84 LEU A O 1
ATOM 672 N N . ARG A 1 85 ? -5.199 4.559 12.675 1.00 86.56 85 ARG A N 1
ATOM 673 C CA . ARG A 1 85 ? -4.070 4.905 13.562 1.00 86.56 85 ARG A CA 1
ATOM 674 C C . ARG A 1 85 ? -4.491 5.872 14.667 1.00 86.56 85 ARG A C 1
ATOM 676 O O . ARG A 1 85 ? -4.226 5.591 15.833 1.00 86.56 85 ARG A O 1
ATOM 683 N N . LYS A 1 86 ? -5.213 6.941 14.314 1.00 84.62 86 LYS A N 1
ATOM 684 C CA . LYS A 1 86 ? -5.726 7.929 15.279 1.00 84.62 86 LYS A CA 1
ATOM 685 C C . LYS A 1 86 ? -6.654 7.295 16.314 1.00 84.62 86 LYS A C 1
ATOM 687 O O . LYS A 1 86 ? -6.527 7.590 17.496 1.00 84.62 86 LYS A O 1
ATOM 692 N N . MET A 1 87 ? -7.544 6.394 15.891 1.00 78.94 87 MET A N 1
ATOM 693 C CA . MET A 1 87 ? -8.458 5.686 16.798 1.00 78.94 87 MET A CA 1
ATOM 694 C C . MET A 1 87 ? -7.701 4.856 17.845 1.00 78.94 87 MET A C 1
ATOM 696 O O . MET A 1 87 ? -8.071 4.862 19.020 1.00 78.94 87 MET A O 1
ATOM 700 N N . LYS A 1 88 ? -6.605 4.192 17.449 1.00 72.31 88 LYS A N 1
ATOM 701 C CA . LYS A 1 88 ? -5.733 3.450 18.378 1.00 72.31 88 LYS A CA 1
ATOM 702 C C . LYS A 1 88 ? -4.996 4.373 19.352 1.00 72.31 88 LYS A C 1
ATOM 704 O O . LYS A 1 88 ? -4.864 4.031 20.522 1.00 72.31 88 LYS A O 1
ATOM 709 N N . GLU A 1 89 ? -4.547 5.538 18.887 1.00 69.56 89 GLU A N 1
ATOM 710 C CA . GLU A 1 89 ? -3.865 6.544 19.715 1.00 69.56 89 GLU A CA 1
ATOM 711 C C . GLU A 1 89 ? -4.814 7.183 20.744 1.00 69.56 89 GLU A C 1
ATOM 713 O O . GLU A 1 89 ? -4.425 7.375 21.893 1.00 69.56 89 GLU A O 1
ATOM 718 N N . SER A 1 90 ? -6.084 7.408 20.384 1.00 67.69 90 SER A N 1
ATOM 719 C CA . SER A 1 90 ? -7.135 7.875 21.306 1.00 67.69 90 SER A CA 1
ATOM 720 C C . SER A 1 90 ? -7.645 6.808 22.288 1.00 67.69 90 SER A C 1
ATOM 722 O O . SER A 1 90 ? -8.400 7.127 23.201 1.00 67.69 90 SER A O 1
ATOM 724 N N . GLY A 1 91 ? -7.244 5.543 22.110 1.00 58.59 91 GLY A N 1
ATOM 725 C CA . GLY A 1 91 ? -7.563 4.427 23.008 1.00 58.59 91 GLY A CA 1
ATOM 726 C C . GLY A 1 91 ? -6.627 4.297 24.215 1.00 58.59 91 GLY A C 1
ATOM 727 O O . GLY A 1 91 ? -6.833 3.414 25.047 1.00 58.59 91 GLY A O 1
ATOM 728 N N . LYS A 1 92 ? -5.603 5.154 24.341 1.00 51.88 92 LYS A N 1
ATOM 729 C CA . LYS A 1 92 ? -4.852 5.309 25.592 1.00 51.88 92 LYS A CA 1
ATOM 730 C C . LYS A 1 92 ? -5.743 6.127 26.533 1.00 51.88 92 LYS A C 1
ATOM 732 O O . LYS A 1 92 ? -6.037 7.280 26.233 1.00 51.88 92 LYS A O 1
ATOM 737 N N . ALA A 1 93 ? -6.248 5.482 27.588 1.00 47.97 93 ALA A N 1
ATOM 738 C CA . ALA A 1 93 ? -7.183 6.062 28.552 1.00 47.97 93 ALA A CA 1
ATOM 739 C C . ALA A 1 93 ? -6.756 7.480 28.978 1.00 47.97 93 ALA A C 1
ATOM 741 O O . ALA A 1 93 ? -5.548 7.715 29.089 1.00 47.97 93 ALA A O 1
ATOM 742 N N . PRO A 1 94 ? -7.703 8.408 29.2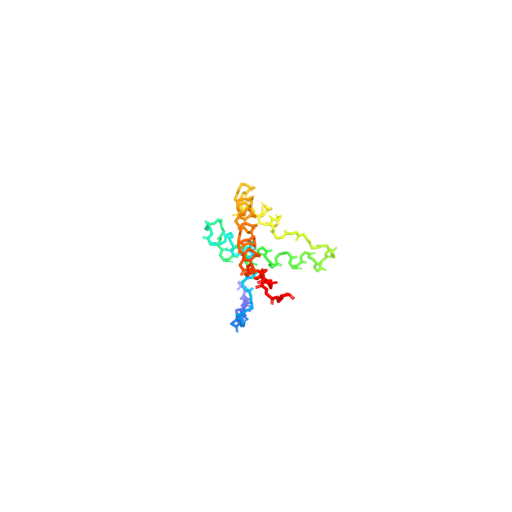35 1.00 48.12 94 PRO A N 1
ATOM 743 C CA . PRO A 1 94 ? -7.363 9.641 29.927 1.00 48.12 94 PRO A CA 1
ATOM 744 C C . PRO A 1 94 ? -6.655 9.234 31.217 1.00 48.12 94 PRO A C 1
ATOM 746 O O . PRO A 1 94 ? -7.223 8.508 32.033 1.00 48.12 94 PRO A O 1
ATOM 749 N N . GLU A 1 95 ? -5.388 9.623 31.338 1.00 53.59 95 GLU A N 1
ATOM 750 C CA . GLU A 1 95 ? -4.663 9.589 32.598 1.00 53.59 95 GLU A CA 1
ATOM 751 C C . GLU A 1 95 ? -5.581 10.314 33.574 1.00 53.59 95 GLU A C 1
ATOM 753 O O . GLU A 1 95 ? -5.906 11.487 33.365 1.00 53.59 95 GLU A O 1
ATOM 758 N N . ALA A 1 96 ? -6.142 9.557 34.518 1.00 53.53 96 ALA A N 1
ATOM 759 C CA . ALA A 1 96 ? -6.947 10.120 35.572 1.00 53.53 96 ALA A CA 1
ATOM 760 C C . ALA A 1 96 ? -6.073 11.202 36.193 1.00 53.53 96 ALA A C 1
ATOM 762 O O . ALA A 1 96 ? -5.037 10.912 36.787 1.00 53.53 96 ALA A O 1
ATOM 763 N N . ILE A 1 97 ? -6.456 12.455 35.974 1.00 59.28 97 ILE A N 1
ATOM 764 C CA . ILE A 1 97 ? -6.041 13.527 36.852 1.00 59.28 97 ILE A CA 1
ATOM 765 C C . ILE A 1 97 ? -6.761 13.151 38.140 1.00 59.28 97 ILE A C 1
ATOM 767 O O . ILE A 1 97 ? -7.940 13.461 38.304 1.00 59.28 97 ILE A O 1
ATOM 771 N N . GLU A 1 98 ? -6.098 12.335 38.962 1.00 57.88 98 GLU A N 1
ATOM 772 C CA . GLU A 1 98 ? -6.417 12.210 40.370 1.00 57.88 98 GLU A CA 1
ATOM 773 C C . GLU A 1 98 ? -6.313 13.635 40.896 1.00 57.88 98 GLU A C 1
ATOM 775 O O . GLU A 1 98 ? -5.242 14.204 41.101 1.00 57.88 98 GLU A O 1
ATOM 780 N N . SER A 1 99 ? -7.477 14.269 40.957 1.00 53.97 99 SER A N 1
ATOM 781 C CA . SER A 1 99 ? -7.743 15.333 41.888 1.00 53.97 99 SER A CA 1
ATOM 782 C C . SER A 1 99 ? -7.486 14.741 43.268 1.00 53.97 99 SER A C 1
ATOM 784 O O . SER A 1 99 ? -8.406 14.210 43.889 1.00 53.97 99 SER A O 1
ATOM 786 N N . ASP A 1 100 ? -6.242 14.835 43.732 1.00 52.88 100 ASP A N 1
ATOM 787 C CA . ASP A 1 100 ? -5.930 14.907 45.157 1.00 52.88 100 ASP A CA 1
ATOM 788 C C . ASP A 1 100 ? -6.436 16.269 45.674 1.00 52.88 100 ASP A C 1
ATOM 790 O O . ASP A 1 100 ? -5.687 17.149 46.095 1.00 52.88 100 ASP A O 1
ATOM 794 N N . ASP A 1 101 ? -7.754 16.455 45.570 1.00 62.03 101 ASP A N 1
ATOM 795 C CA . ASP A 1 101 ? -8.532 17.174 46.562 1.00 62.03 101 ASP A CA 1
ATOM 796 C C . ASP A 1 101 ? -8.601 16.235 47.772 1.00 62.03 101 ASP A C 1
ATOM 798 O O . ASP A 1 101 ? -9.464 15.365 47.827 1.00 62.03 101 ASP A O 1
ATOM 802 N N . GLU A 1 102 ? -7.618 16.348 48.666 1.00 60.16 102 GLU A N 1
ATOM 803 C CA . GLU A 1 102 ? -7.740 16.277 50.133 1.00 60.16 102 GLU A CA 1
ATOM 804 C C . GLU A 1 102 ? -6.354 16.047 50.760 1.00 60.16 102 GLU A C 1
ATOM 806 O O . GLU A 1 102 ? -5.860 14.929 50.828 1.00 60.16 102 GLU A O 1
ATOM 811 N N . ASP A 1 103 ? -5.747 17.105 51.300 1.00 54.44 103 ASP A N 1
ATOM 812 C CA . ASP A 1 103 ? -5.609 17.139 52.757 1.00 54.44 103 ASP A CA 1
ATOM 813 C C . ASP A 1 103 ? -5.488 18.585 53.270 1.00 54.44 103 ASP A C 1
ATOM 815 O O . ASP A 1 103 ? -4.956 19.473 52.601 1.00 54.44 103 ASP A O 1
ATOM 819 N N . LEU A 1 104 ? -6.086 18.767 54.445 1.00 51.53 104 LEU A N 1
ATOM 820 C CA . LEU A 1 104 ? -6.432 19.980 55.201 1.00 51.53 104 LEU A CA 1
ATOM 821 C C . LEU A 1 104 ? -5.326 21.027 55.431 1.00 51.53 104 LEU A C 1
ATOM 823 O O . LEU A 1 104 ? -4.161 20.655 55.694 1.00 51.53 104 LEU A O 1
#

Secondary structure (DSSP, 8-state):
-----------------------HHHHHHHTTSS-HHHHHHHHHHHHHHHHHHS----HHHHHHHTTSS-HHHHHHHHHHHHHHHHHHHTTS------------

Foldseek 3Di:
DDDDDDDDDDDDPPDDPDDPLPDLLVLLCVVVLAPPVLSVVLVVVQVVCCVVPVDRDDSLVSCVVVVSHDPVSSVVSVVVSVVVVVVVVVPPDPPPPPPPPDDD

Radius of gyration: 21.72 Å; Cα contacts (8 Å, |Δi|>4): 59; chains: 1; bounding box: 31×50×83 Å

Sequence (104 aa):
MTKEDMTTTPQKDDKEKSEEKYLLGQILVDLGYITIYQLDEALQLQRSDAEANGEQKPLGQWLLELGYCGPNQLIRAIQVQSELRKMKESGKAPEAIESDDEDL

Solvent-accessible surface area (backbone atoms only — not comparable to full-atom values): 6686 Å² total; per-residue (Å²): 132,88,86,74,88,78,87,78,85,86,86,84,77,94,70,76,96,70,68,96,62,76,45,61,68,57,45,30,37,75,72,65,57,37,50,70,67,58,49,51,52,40,52,51,52,40,52,54,43,24,72,75,71,73,53,69,68,58,68,70,54,46,34,44,77,72,61,54,38,53,71,70,57,51,52,50,30,52,51,52,38,51,53,56,51,50,56,58,63,68,63,58,72,81,76,75,77,74,71,80,83,77,82,136

pLDDT: mean 76.73, std 19.33, range [39.56, 95.5]